Protein AF-A0A1H9MHK4-F1 (afdb_monomer_lite)

Secondary structure (DSSP, 8-state):
-----TTTT-TTTHHHHHHHHHHHHHTT--HHHHHHHHHHHHHHHHHHHHHHIIIIIHHHHHHHHHHHHHHHHHHHHHHHHHHHHHHHHHHHHTTPPPPHHHHHHHHHHHHHHHHHHHHHHHHHHHHHHHTTSHHHHHHHHHHHHHHHHHHHSS-TT-TT---HHHHHHHHHHHHHTT-

Foldseek 3Di:
DPPPDLQLPPPPCNVVLVVQLVVCVVVVHDPLVSLVVSVVVVLVVLLVVLLCCLVPVLVVCLVCLLVVLLVVLVVVLCVQCVVLVVVVVVCVVVVHDDDPVSVVSNVVSVVVSVVSNVVSVVVSVVSVVCSVCVPVVSVVVSVVVLVVQQVPQDDPPDPPDDGSVRVSVVVVVVVVVVD

Organism: NCBI:txid402600

Radius of gyration: 28.06 Å; chains: 1; bounding box: 64×26×76 Å

Structure (mmCIF, N/CA/C/O backbone):
data_AF-A0A1H9MHK4-F1
#
_entry.id   AF-A0A1H9MHK4-F1
#
loop_
_atom_site.group_PDB
_atom_site.id
_atom_site.type_symbol
_atom_site.label_atom_id
_atom_site.label_alt_id
_atom_site.label_comp_id
_atom_site.label_asym_id
_atom_site.label_entity_id
_atom_site.label_seq_id
_atom_site.pdbx_PDB_ins_code
_atom_site.Cartn_x
_atom_site.Cartn_y
_atom_site.Cartn_z
_atom_site.occupancy
_atom_site.B_iso_or_equiv
_atom_site.auth_seq_id
_atom_site.auth_comp_id
_atom_site.auth_asym_id
_atom_site.auth_atom_id
_atom_site.pdbx_PDB_model_num
ATOM 1 N N . MET A 1 1 ? 36.573 -8.591 -16.694 1.00 34.59 1 MET A N 1
ATOM 2 C CA . MET A 1 1 ? 35.834 -8.629 -15.416 1.00 34.59 1 MET A CA 1
ATOM 3 C C . MET A 1 1 ? 34.373 -8.833 -15.759 1.00 34.59 1 MET A C 1
ATOM 5 O O . MET A 1 1 ? 33.804 -7.992 -16.440 1.00 34.59 1 MET A O 1
ATOM 9 N N . THR A 1 2 ? 33.814 -9.989 -15.412 1.00 34.75 2 THR A N 1
ATOM 10 C CA . THR A 1 2 ? 32.401 -10.321 -15.629 1.00 34.75 2 THR A CA 1
ATOM 11 C C . THR A 1 2 ? 31.558 -9.404 -14.753 1.00 34.75 2 THR A C 1
ATOM 13 O O . THR A 1 2 ? 31.506 -9.581 -13.540 1.00 34.75 2 THR A O 1
ATOM 16 N N . THR A 1 3 ? 30.969 -8.376 -15.360 1.00 42.12 3 THR A N 1
ATOM 17 C CA . THR A 1 3 ? 29.973 -7.528 -14.707 1.00 42.12 3 THR A CA 1
ATOM 18 C C . THR A 1 3 ? 28.701 -8.357 -14.608 1.00 42.12 3 THR A C 1
ATOM 20 O O . THR A 1 3 ? 27.922 -8.431 -15.548 1.00 42.12 3 THR A O 1
ATOM 23 N N . THR A 1 4 ? 28.541 -9.084 -13.504 1.00 47.59 4 THR A N 1
ATOM 24 C CA . THR A 1 4 ? 27.280 -9.748 -13.173 1.00 47.59 4 THR A CA 1
ATOM 25 C C . THR A 1 4 ? 26.202 -8.677 -13.110 1.00 47.59 4 THR A C 1
ATOM 27 O O . THR A 1 4 ? 26.270 -7.796 -12.251 1.00 47.59 4 THR A O 1
ATOM 30 N N . SER A 1 5 ? 25.265 -8.713 -14.062 1.00 49.75 5 SER A N 1
ATOM 31 C CA . SER A 1 5 ? 24.156 -7.766 -14.109 1.00 49.75 5 SER A CA 1
ATOM 32 C C . SER A 1 5 ? 23.417 -7.836 -12.763 1.00 49.75 5 SER A C 1
ATOM 34 O O . SER A 1 5 ? 23.031 -8.936 -12.350 1.00 49.75 5 SER A O 1
ATOM 36 N N . PRO A 1 6 ? 23.204 -6.707 -12.056 1.00 50.34 6 PRO A N 1
ATOM 37 C CA . PRO A 1 6 ? 22.540 -6.665 -10.742 1.00 50.34 6 PRO A CA 1
ATOM 38 C C . PRO A 1 6 ? 21.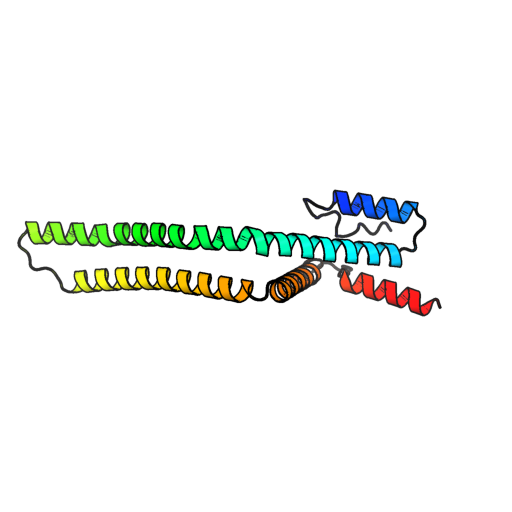075 -7.147 -10.783 1.00 50.34 6 PRO A C 1
ATOM 40 O O . PRO A 1 6 ? 20.357 -7.117 -9.787 1.00 50.34 6 PRO A O 1
ATOM 43 N N . LEU A 1 7 ? 20.614 -7.577 -11.957 1.00 48.81 7 LEU A N 1
ATOM 44 C CA . LEU A 1 7 ? 19.263 -8.002 -12.279 1.00 48.81 7 LEU A CA 1
ATOM 45 C C . LEU A 1 7 ? 19.076 -9.525 -12.227 1.00 48.81 7 LEU A C 1
ATOM 47 O O . LEU A 1 7 ? 17.937 -9.993 -12.173 1.00 48.81 7 LEU A O 1
ATOM 51 N N . VAL A 1 8 ? 20.167 -10.297 -12.160 1.00 52.50 8 VAL A N 1
ATOM 52 C CA . VAL A 1 8 ? 20.125 -11.758 -11.959 1.00 52.50 8 VAL A CA 1
ATOM 53 C C . VAL A 1 8 ? 19.542 -12.118 -10.581 1.00 52.50 8 VAL A C 1
ATOM 55 O O . VAL A 1 8 ? 18.948 -13.179 -10.412 1.00 52.50 8 VAL A O 1
ATOM 58 N N . GLU A 1 9 ? 19.613 -11.206 -9.608 1.00 47.78 9 GLU A N 1
ATOM 59 C CA . GLU A 1 9 ? 19.146 -11.435 -8.233 1.00 47.78 9 GLU A CA 1
ATOM 60 C C . GLU A 1 9 ? 17.625 -11.268 -8.034 1.00 47.78 9 GLU A C 1
ATOM 62 O O . GLU A 1 9 ? 17.117 -11.452 -6.927 1.00 47.78 9 GLU A O 1
ATOM 67 N N . LEU A 1 10 ? 16.855 -10.953 -9.083 1.00 49.50 10 LEU A N 1
ATOM 68 C CA . LEU A 1 10 ? 15.394 -10.863 -8.986 1.00 49.50 10 LEU A CA 1
ATOM 69 C C . LEU A 1 10 ? 14.761 -12.269 -8.894 1.00 49.50 10 LEU A C 1
ATOM 71 O O . LEU A 1 10 ? 14.749 -12.994 -9.893 1.00 49.50 10 LEU A O 1
ATOM 75 N N . PRO A 1 11 ? 14.122 -12.649 -7.765 1.00 46.06 11 PRO A N 1
ATOM 76 C CA . PRO A 1 11 ? 13.756 -14.041 -7.463 1.00 46.06 11 PRO A CA 1
ATOM 77 C C . PRO A 1 11 ? 12.699 -14.670 -8.389 1.00 46.06 11 PRO A C 1
ATOM 79 O O . PRO A 1 11 ? 12.464 -15.872 -8.319 1.00 46.06 11 PRO A O 1
ATOM 82 N N . LEU A 1 12 ? 12.050 -13.891 -9.262 1.00 52.81 12 LEU A N 1
ATOM 83 C CA . LEU A 1 12 ? 11.036 -14.380 -10.210 1.00 52.81 12 LEU A CA 1
ATOM 84 C C . LEU A 1 12 ? 11.340 -14.050 -11.682 1.00 52.81 12 LEU A C 1
ATOM 86 O O . LEU A 1 12 ? 10.699 -14.609 -12.571 1.00 52.81 12 LEU A O 1
ATOM 90 N N . LEU A 1 13 ? 12.301 -13.160 -11.949 1.00 56.38 13 LEU A N 1
ATOM 91 C CA . LEU A 1 13 ? 12.586 -12.629 -13.290 1.00 56.38 13 LEU A CA 1
ATOM 92 C C . LEU A 1 13 ? 14.062 -12.729 -13.696 1.00 56.38 13 LEU A C 1
ATOM 94 O O . LEU A 1 13 ? 14.352 -12.548 -14.875 1.00 56.38 13 LEU A O 1
ATOM 98 N N . GLY A 1 14 ? 14.973 -13.067 -12.774 1.00 58.22 14 GLY A N 1
ATOM 99 C CA . GLY A 1 14 ? 16.409 -13.164 -13.056 1.00 58.22 14 GLY A CA 1
ATOM 100 C C . GLY A 1 14 ? 16.730 -14.125 -14.202 1.00 58.22 14 GLY A C 1
ATOM 101 O O . GLY A 1 14 ? 17.516 -13.790 -15.078 1.00 58.22 14 GLY A O 1
ATOM 102 N N . TRP A 1 15 ? 16.022 -15.258 -14.288 1.00 63.50 15 TRP A N 1
ATOM 103 C CA . TRP A 1 15 ? 16.199 -16.233 -15.372 1.00 63.50 15 TRP A CA 1
ATOM 104 C C . TRP A 1 15 ? 15.791 -15.693 -16.754 1.00 63.50 15 TRP A C 1
ATOM 106 O O . TRP A 1 15 ? 16.387 -16.070 -17.759 1.00 63.50 15 TRP A O 1
ATOM 116 N N . LEU A 1 16 ? 14.779 -14.818 -16.822 1.00 60.28 16 LEU A N 1
ATOM 117 C CA . LEU A 1 16 ? 14.300 -14.232 -18.077 1.00 60.28 16 LEU A CA 1
ATOM 118 C C . LEU A 1 16 ? 15.278 -13.160 -18.572 1.00 60.28 16 LEU A C 1
ATOM 120 O O . LEU A 1 16 ? 15.540 -13.063 -19.768 1.00 60.28 16 LEU A O 1
ATOM 124 N N . VAL A 1 17 ? 15.827 -12.382 -17.635 1.00 61.81 17 VAL A N 1
ATOM 125 C CA . VAL A 1 17 ? 16.859 -11.375 -17.904 1.00 61.81 17 VAL A CA 1
ATOM 126 C C . VAL A 1 17 ? 18.157 -12.049 -18.351 1.00 61.81 17 VAL A C 1
ATOM 128 O O . VAL A 1 17 ? 18.728 -11.652 -19.358 1.00 61.81 17 VAL A O 1
ATOM 131 N N . GLU A 1 18 ? 18.567 -13.131 -17.688 1.00 65.75 18 GLU A N 1
ATOM 132 C CA . GLU A 1 18 ? 19.769 -13.889 -18.050 1.00 65.75 18 GLU A CA 1
ATOM 133 C C . GLU A 1 18 ? 19.648 -14.567 -19.428 1.00 65.75 18 GLU A C 1
ATOM 135 O O . GLU A 1 18 ? 20.615 -14.617 -20.190 1.00 65.75 18 GLU A O 1
ATOM 140 N N . LEU A 1 19 ? 18.454 -15.053 -19.792 1.00 70.31 19 LEU A N 1
ATOM 141 C CA . LEU A 1 19 ? 18.193 -15.621 -21.119 1.00 70.31 19 LEU A CA 1
ATOM 142 C C . LEU A 1 19 ? 18.267 -14.555 -22.225 1.00 70.31 19 LEU A C 1
ATOM 144 O O . LEU A 1 19 ? 18.748 -14.832 -23.323 1.00 70.31 19 LEU A O 1
ATOM 148 N N . LEU A 1 20 ? 17.790 -13.343 -21.931 1.00 66.00 20 LEU A N 1
ATOM 149 C CA . LEU A 1 20 ? 17.821 -12.213 -22.851 1.00 66.00 20 LEU A CA 1
ATOM 150 C C . LEU A 1 20 ? 19.250 -11.688 -23.043 1.00 66.00 20 LEU A C 1
ATOM 152 O O . LEU A 1 20 ? 19.666 -11.477 -24.178 1.00 66.00 20 LEU A O 1
ATOM 156 N N . ASP A 1 21 ? 20.006 -11.536 -21.955 1.00 64.56 21 ASP A N 1
ATOM 157 C CA . ASP A 1 21 ? 21.395 -11.065 -21.985 1.00 64.56 21 ASP A CA 1
ATOM 158 C C . ASP A 1 21 ? 22.280 -12.015 -22.810 1.00 64.56 21 ASP A C 1
ATOM 160 O O . ASP A 1 21 ? 22.997 -11.586 -23.714 1.00 64.56 21 ASP A O 1
ATOM 164 N N . ARG A 1 22 ? 22.120 -13.335 -22.625 1.00 67.00 22 ARG A N 1
ATOM 165 C CA . ARG A 1 22 ? 22.793 -14.343 -23.464 1.00 67.00 22 ARG A CA 1
ATOM 166 C C . ARG A 1 22 ? 22.390 -14.247 -24.936 1.00 67.00 22 ARG A C 1
ATOM 168 O O . ARG A 1 22 ? 23.260 -14.276 -25.797 1.00 67.00 22 ARG A O 1
ATOM 175 N N . ALA A 1 23 ? 21.101 -14.077 -25.235 1.00 68.19 23 ALA A N 1
ATOM 176 C CA . ALA A 1 23 ? 20.625 -13.974 -26.615 1.00 68.19 23 ALA A CA 1
ATOM 177 C C . ALA A 1 23 ? 21.125 -12.707 -27.339 1.00 68.19 23 ALA A C 1
ATOM 179 O O . ALA A 1 23 ? 21.363 -12.751 -28.546 1.00 68.19 23 ALA A O 1
ATOM 180 N N . LEU A 1 24 ? 21.292 -11.585 -26.627 1.00 63.84 24 LEU A N 1
ATOM 181 C CA . LEU A 1 24 ? 21.832 -10.344 -27.195 1.00 63.84 24 LEU A CA 1
ATOM 182 C C . LEU A 1 24 ? 23.356 -10.378 -27.350 1.00 63.84 24 LEU A C 1
ATOM 184 O O . LEU A 1 24 ? 23.866 -9.898 -28.364 1.00 63.84 24 LEU A O 1
ATOM 188 N N . LEU A 1 25 ? 24.072 -10.980 -26.399 1.00 65.31 25 LEU A N 1
ATOM 189 C CA . LEU A 1 25 ? 25.518 -11.183 -26.501 1.00 65.31 25 LEU A CA 1
ATOM 190 C C . LEU A 1 25 ? 25.872 -12.156 -27.638 1.00 65.31 25 LEU A C 1
ATOM 192 O O . LEU A 1 25 ? 26.787 -11.877 -28.411 1.00 65.31 25 LEU A O 1
ATOM 196 N N . ASP A 1 26 ? 25.100 -13.233 -27.812 1.00 68.62 26 ASP A N 1
ATOM 197 C CA . ASP A 1 26 ? 25.278 -14.195 -28.912 1.00 68.62 26 ASP A CA 1
ATOM 198 C C . ASP A 1 26 ? 24.963 -13.586 -30.292 1.00 68.62 26 ASP A C 1
ATOM 200 O O . ASP A 1 26 ? 25.482 -14.040 -31.313 1.00 68.62 26 ASP A O 1
ATOM 204 N N . ALA A 1 27 ? 24.150 -12.525 -30.341 1.00 68.88 27 ALA A N 1
ATOM 205 C CA . ALA A 1 27 ? 23.844 -11.783 -31.563 1.00 68.88 27 ALA A CA 1
ATOM 206 C C . ALA A 1 27 ? 24.929 -10.754 -31.953 1.00 68.88 27 ALA A C 1
ATOM 208 O O . ALA A 1 27 ? 24.784 -10.080 -32.974 1.00 68.88 27 ALA A O 1
ATOM 209 N N . GLY A 1 28 ? 26.013 -10.629 -31.172 1.00 70.62 28 GLY A N 1
ATOM 210 C CA . GLY A 1 28 ? 27.119 -9.704 -31.449 1.00 70.62 28 GLY A CA 1
ATOM 211 C C . GLY A 1 28 ? 26.747 -8.230 -31.278 1.00 70.62 28 GLY A C 1
ATOM 212 O O . GLY A 1 28 ? 27.343 -7.365 -31.916 1.00 70.62 28 GLY A O 1
ATOM 213 N N . VAL A 1 29 ? 25.732 -7.945 -30.461 1.00 69.56 29 VAL A N 1
ATOM 214 C CA . VAL A 1 29 ? 25.223 -6.593 -30.230 1.00 69.56 29 VAL A CA 1
ATOM 215 C C . VAL A 1 29 ? 26.154 -5.836 -29.280 1.00 69.56 29 VAL A C 1
ATOM 217 O O . VAL A 1 29 ? 26.588 -6.378 -28.263 1.00 69.56 29 VAL A O 1
ATOM 220 N N . ASP A 1 30 ? 26.429 -4.566 -29.585 1.00 73.19 30 ASP A N 1
ATOM 221 C CA . ASP A 1 30 ? 27.232 -3.700 -28.720 1.00 73.19 30 ASP A CA 1
ATOM 222 C C . ASP A 1 30 ? 26.669 -3.648 -27.291 1.00 73.19 30 ASP A C 1
ATOM 224 O O . ASP A 1 30 ? 25.458 -3.522 -27.074 1.00 73.19 30 ASP A O 1
ATOM 228 N N . ALA A 1 31 ? 27.562 -3.669 -26.298 1.00 68.19 31 ALA A N 1
ATOM 229 C CA . ALA A 1 31 ? 27.198 -3.736 -24.882 1.00 68.19 31 A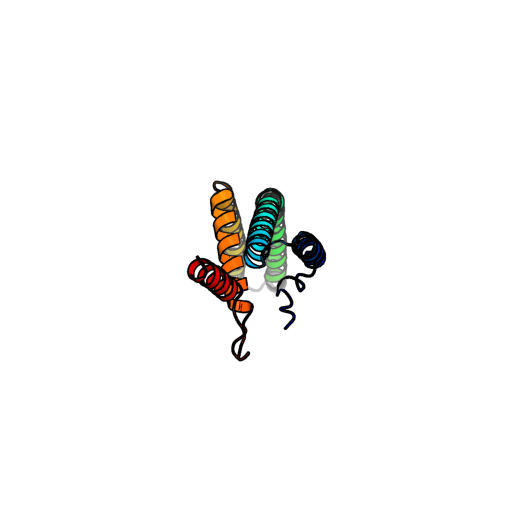LA A CA 1
ATOM 230 C C . ALA A 1 31 ? 26.244 -2.608 -24.433 1.00 68.19 31 ALA A C 1
ATOM 232 O O . ALA A 1 31 ? 25.396 -2.822 -23.566 1.00 68.19 31 ALA A O 1
ATOM 233 N N . TRP A 1 32 ? 26.339 -1.417 -25.036 1.00 68.62 32 TRP A N 1
ATOM 234 C CA . TRP A 1 32 ? 25.449 -0.292 -24.731 1.00 68.62 32 TRP A CA 1
ATOM 235 C C . TRP A 1 32 ? 24.012 -0.528 -25.232 1.00 68.62 32 TRP A C 1
ATOM 237 O O . TRP A 1 32 ? 23.047 -0.182 -24.543 1.00 68.62 32 TRP A O 1
ATOM 247 N N . LEU A 1 33 ? 23.853 -1.158 -26.402 1.00 71.62 33 LEU A N 1
ATOM 248 C CA . LEU A 1 33 ? 22.549 -1.495 -26.974 1.00 71.62 33 LEU A CA 1
ATOM 249 C C . LEU A 1 33 ? 21.892 -2.618 -26.165 1.00 71.62 33 LEU A C 1
ATOM 251 O O . LEU A 1 33 ? 20.695 -2.549 -25.885 1.00 71.62 33 LEU A O 1
ATOM 255 N N . ALA A 1 34 ? 22.687 -3.610 -25.747 1.00 70.06 34 ALA A N 1
ATOM 256 C CA . ALA A 1 34 ? 22.228 -4.706 -24.899 1.00 70.06 34 ALA A CA 1
ATOM 257 C C . ALA A 1 34 ? 21.677 -4.194 -23.559 1.00 70.06 34 ALA A C 1
ATOM 259 O O . ALA A 1 34 ? 20.529 -4.482 -23.215 1.00 70.06 34 ALA A O 1
ATOM 260 N N . ARG A 1 35 ? 22.428 -3.323 -22.871 1.00 69.25 35 ARG A N 1
ATOM 261 C C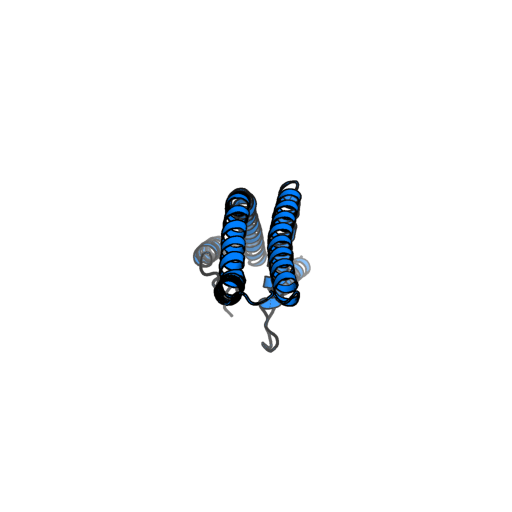A . ARG A 1 35 ? 22.007 -2.702 -21.599 1.00 69.25 35 ARG A CA 1
ATOM 262 C C . ARG A 1 35 ? 20.787 -1.788 -21.752 1.00 69.25 35 ARG A C 1
ATOM 264 O O . ARG A 1 35 ? 19.901 -1.781 -20.900 1.00 69.25 35 ARG A O 1
ATOM 271 N N . THR A 1 36 ? 20.696 -1.040 -22.854 1.00 74.50 36 THR A N 1
ATOM 272 C CA . THR A 1 36 ? 19.518 -0.200 -23.142 1.00 74.50 36 THR A CA 1
ATOM 273 C C . THR A 1 36 ? 18.272 -1.055 -23.388 1.00 74.50 36 THR A C 1
ATOM 275 O O . THR A 1 36 ? 17.187 -0.737 -22.895 1.00 74.50 36 THR A O 1
ATOM 278 N N . GLY A 1 37 ? 18.422 -2.165 -24.117 1.00 74.56 37 GLY A N 1
ATOM 279 C CA . GLY A 1 37 ? 17.358 -3.140 -24.340 1.00 74.56 37 GLY A CA 1
ATOM 280 C C . GLY A 1 37 ? 16.880 -3.789 -23.040 1.00 74.56 37 GLY A C 1
ATOM 281 O O . GLY A 1 37 ? 15.674 -3.862 -22.804 1.00 74.56 37 GLY A O 1
ATOM 282 N N . GLU A 1 38 ? 17.812 -4.178 -22.168 1.00 72.75 38 GLU A N 1
ATOM 283 C CA . GLU A 1 38 ? 17.529 -4.716 -20.833 1.00 72.75 38 GLU A CA 1
ATOM 284 C C . GLU A 1 38 ? 16.716 -3.716 -19.994 1.00 72.75 38 GLU A C 1
ATOM 286 O O . GLU A 1 38 ? 15.657 -4.066 -19.464 1.00 72.75 38 GLU A O 1
ATOM 291 N N . PHE A 1 39 ? 17.125 -2.442 -19.958 1.00 73.19 39 PHE A N 1
ATOM 292 C CA . PHE A 1 39 ? 16.383 -1.389 -19.259 1.00 73.19 39 PHE A CA 1
ATOM 293 C C . PHE A 1 39 ? 14.958 -1.215 -19.794 1.00 73.19 39 PHE A C 1
ATOM 295 O O . PHE A 1 39 ? 14.005 -1.185 -19.012 1.00 73.19 39 PHE A O 1
ATOM 302 N N . LEU A 1 40 ? 14.785 -1.115 -21.116 1.00 80.69 40 LEU A N 1
ATOM 303 C CA . LEU A 1 40 ? 13.461 -0.962 -21.728 1.00 80.69 40 LEU A CA 1
ATOM 304 C C . LEU A 1 40 ? 12.565 -2.173 -21.445 1.00 80.69 40 LEU A C 1
ATOM 306 O O . LEU A 1 40 ? 11.364 -2.019 -21.187 1.00 80.69 40 LEU A O 1
ATOM 310 N N . LEU A 1 41 ? 13.137 -3.375 -21.448 1.00 80.19 41 LEU A N 1
ATOM 311 C CA . LEU A 1 41 ? 12.419 -4.598 -21.120 1.00 80.19 41 LEU A CA 1
ATOM 312 C C . LEU A 1 41 ? 11.982 -4.613 -19.650 1.00 80.19 41 LEU A C 1
ATOM 314 O O . LEU A 1 41 ? 10.820 -4.888 -19.362 1.00 80.19 41 LEU A O 1
ATOM 318 N N . ILE A 1 42 ? 12.851 -4.233 -18.716 1.00 76.38 42 ILE A N 1
ATOM 319 C CA . ILE A 1 42 ? 12.500 -4.155 -17.291 1.00 76.38 42 ILE A CA 1
ATOM 320 C C . ILE A 1 42 ? 11.468 -3.062 -17.039 1.00 76.38 42 ILE A C 1
ATOM 322 O O . ILE A 1 42 ? 10.474 -3.304 -16.357 1.00 76.38 42 ILE A O 1
ATOM 326 N N . ALA A 1 43 ? 11.660 -1.872 -17.607 1.00 78.00 43 ALA A N 1
ATOM 327 C CA . ALA A 1 43 ? 10.726 -0.763 -17.461 1.00 78.00 43 ALA A CA 1
ATOM 328 C C . ALA A 1 43 ? 9.337 -1.134 -18.001 1.00 78.00 43 ALA A C 1
ATOM 330 O O . ALA A 1 43 ? 8.324 -0.854 -17.355 1.00 78.00 43 ALA A O 1
ATOM 331 N N . SER A 1 44 ? 9.275 -1.816 -19.149 1.00 82.12 44 SER A N 1
ATOM 332 C CA . SER A 1 44 ? 8.014 -2.287 -19.728 1.00 82.12 44 SER A CA 1
ATOM 333 C C . SER A 1 44 ? 7.378 -3.416 -18.912 1.00 82.12 44 SER A C 1
ATOM 335 O O . SER A 1 44 ? 6.180 -3.342 -18.630 1.00 82.12 44 SER A O 1
ATOM 337 N N . LEU A 1 45 ? 8.148 -4.407 -18.450 1.00 81.81 45 LEU A N 1
ATOM 338 C CA . LEU A 1 45 ? 7.661 -5.466 -17.558 1.00 81.81 45 LEU A CA 1
ATOM 339 C C . LEU A 1 45 ? 7.123 -4.895 -16.247 1.00 81.81 45 LEU A C 1
ATOM 341 O O . LEU A 1 45 ? 6.011 -5.234 -15.841 1.00 81.81 45 LEU A O 1
ATOM 345 N N . LEU A 1 46 ? 7.866 -3.990 -15.610 1.00 81.44 46 LEU A N 1
ATOM 346 C CA . LEU A 1 46 ? 7.469 -3.340 -14.366 1.00 81.44 46 LEU A CA 1
ATOM 347 C C . LEU A 1 46 ? 6.206 -2.499 -14.569 1.00 81.44 46 LEU A C 1
ATOM 349 O O . LEU A 1 46 ? 5.286 -2.554 -13.750 1.00 81.44 46 LEU A O 1
ATOM 353 N N . TYR A 1 47 ? 6.114 -1.773 -15.685 1.00 82.56 47 TYR A N 1
ATOM 354 C CA . TYR A 1 47 ? 4.915 -1.027 -16.055 1.00 82.56 47 TYR A CA 1
ATOM 355 C C . TYR A 1 47 ? 3.704 -1.946 -16.251 1.00 82.56 47 TYR A C 1
ATOM 357 O O . TYR A 1 47 ? 2.633 -1.675 -15.706 1.00 82.56 47 TYR A O 1
ATOM 365 N N . VAL A 1 48 ? 3.852 -3.044 -16.998 1.00 84.56 48 VAL A N 1
ATOM 366 C CA . VAL A 1 48 ? 2.772 -4.009 -17.249 1.00 84.56 48 VAL A CA 1
ATOM 367 C C . VAL A 1 48 ? 2.345 -4.691 -15.951 1.00 84.56 48 VAL A C 1
ATOM 369 O O . VAL A 1 48 ? 1.150 -4.723 -15.659 1.00 84.56 48 VAL A O 1
ATOM 372 N N . ALA A 1 49 ? 3.290 -5.165 -15.138 1.00 82.25 49 ALA A N 1
ATOM 373 C CA . ALA A 1 49 ? 3.018 -5.798 -13.851 1.00 82.25 49 ALA A CA 1
ATOM 374 C C . ALA A 1 49 ? 2.290 -4.842 -12.896 1.00 82.25 49 ALA A C 1
ATOM 376 O O . ALA A 1 49 ? 1.246 -5.189 -12.342 1.00 82.25 49 ALA A O 1
ATOM 377 N N . THR A 1 50 ? 2.773 -3.603 -12.774 1.00 80.44 50 THR A N 1
ATOM 378 C CA . THR A 1 50 ? 2.140 -2.570 -11.942 1.00 80.44 50 THR A CA 1
ATOM 379 C C . THR A 1 50 ? 0.758 -2.202 -12.482 1.00 80.44 50 THR A C 1
ATOM 381 O O . THR A 1 50 ? -0.195 -2.079 -11.719 1.00 80.44 50 THR A O 1
ATOM 384 N N . SER A 1 51 ? 0.595 -2.091 -13.802 1.00 84.12 51 SER A N 1
ATOM 385 C CA . SER A 1 51 ? -0.701 -1.837 -14.443 1.00 84.12 51 SER A CA 1
ATOM 386 C C . SER A 1 51 ? -1.697 -2.971 -14.187 1.00 84.12 51 SER A C 1
ATOM 388 O O . SER A 1 51 ? -2.859 -2.706 -13.878 1.00 84.12 51 SER A O 1
ATOM 390 N N . LEU A 1 52 ? -1.259 -4.231 -14.250 1.00 84.94 52 LEU A N 1
ATOM 391 C CA . LEU A 1 52 ? -2.085 -5.394 -13.921 1.00 84.94 52 LEU A CA 1
ATOM 392 C C . LEU A 1 52 ? -2.468 -5.413 -12.439 1.00 84.94 52 LEU A C 1
ATOM 394 O O . LEU A 1 52 ? -3.642 -5.610 -12.123 1.00 84.94 52 LEU A O 1
ATOM 398 N N . LEU A 1 53 ? -1.521 -5.143 -11.538 1.00 81.94 53 LEU A N 1
ATOM 399 C CA . LEU A 1 53 ? -1.776 -5.026 -10.100 1.00 81.94 53 LEU A CA 1
ATOM 400 C C . LEU A 1 53 ? -2.769 -3.905 -9.789 1.00 81.94 53 LEU A C 1
ATOM 402 O O . LEU A 1 53 ? -3.705 -4.107 -9.022 1.00 81.94 53 LEU A O 1
ATOM 406 N N . VAL A 1 54 ? -2.631 -2.743 -10.425 1.00 83.50 54 VAL A N 1
ATOM 4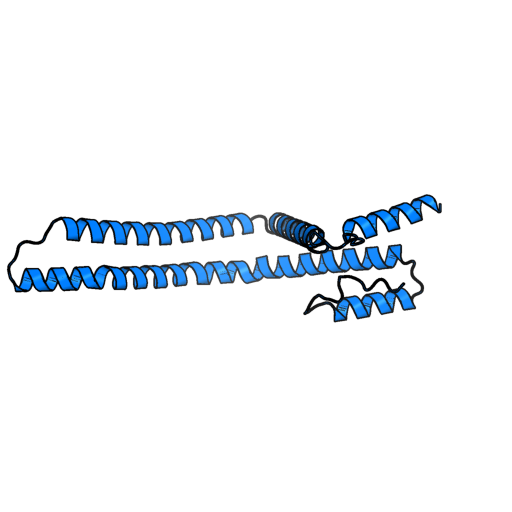07 C CA . VAL A 1 54 ? -3.555 -1.620 -10.226 1.00 83.50 54 VAL A CA 1
ATOM 408 C C . VAL A 1 54 ? -4.938 -1.938 -10.787 1.00 83.50 54 VAL A C 1
ATOM 410 O O . VAL A 1 54 ? -5.943 -1.692 -10.126 1.00 83.50 54 VAL A O 1
ATOM 413 N N . ARG A 1 55 ? -5.021 -2.528 -11.983 1.00 81.75 55 ARG A N 1
ATOM 414 C CA . ARG A 1 55 ? -6.305 -2.843 -12.628 1.00 81.75 55 ARG A CA 1
ATOM 415 C C . ARG A 1 55 ? -7.049 -3.992 -11.956 1.00 81.75 55 ARG A C 1
ATOM 417 O O . ARG A 1 55 ? -8.272 -3.960 -11.917 1.00 81.75 55 ARG A O 1
ATOM 424 N N . ARG A 1 56 ? -6.335 -5.010 -11.471 1.00 83.25 56 ARG A N 1
ATOM 425 C CA . ARG A 1 56 ? -6.932 -6.248 -10.947 1.00 83.25 56 ARG A CA 1
ATOM 426 C C . ARG A 1 56 ? -6.889 -6.326 -9.425 1.00 83.25 56 ARG A C 1
ATOM 428 O O . ARG A 1 56 ? -7.857 -6.766 -8.820 1.00 83.25 56 ARG A O 1
ATOM 435 N N . GLY A 1 57 ? -5.805 -5.871 -8.805 1.00 78.62 57 GLY A N 1
ATOM 436 C CA . GLY A 1 57 ? -5.605 -5.913 -7.357 1.00 78.62 57 GLY A CA 1
ATOM 437 C C . GLY A 1 57 ? -6.383 -4.841 -6.598 1.00 78.62 57 GLY A C 1
ATOM 438 O O . GLY A 1 57 ? -6.982 -5.146 -5.573 1.00 78.62 57 GLY A O 1
ATOM 439 N N . PHE A 1 58 ? -6.452 -3.603 -7.098 1.00 79.38 58 PHE A N 1
ATOM 440 C CA . PHE A 1 58 ? -7.170 -2.536 -6.388 1.00 79.38 58 PHE A CA 1
ATOM 441 C C . PHE A 1 58 ? -8.684 -2.772 -6.252 1.00 79.38 58 PHE A C 1
ATOM 443 O O . PHE A 1 58 ? -9.194 -2.519 -5.162 1.00 79.38 58 PHE A O 1
ATOM 450 N N . PRO A 1 59 ? -9.433 -3.244 -7.272 1.00 79.69 59 PRO A N 1
ATOM 451 C CA . PRO A 1 59 ? -10.853 -3.545 -7.075 1.00 79.69 59 PRO A CA 1
ATOM 452 C C . PRO A 1 59 ? -11.070 -4.699 -6.085 1.00 79.69 59 PRO A C 1
ATOM 454 O O . PRO A 1 59 ? -12.011 -4.650 -5.297 1.00 79.69 59 PRO A O 1
ATOM 457 N N . LEU A 1 60 ? -10.171 -5.692 -6.055 1.00 81.50 60 LEU A N 1
ATOM 458 C CA . LEU A 1 60 ? -10.198 -6.754 -5.043 1.00 81.50 60 LEU A CA 1
ATOM 459 C C . LEU A 1 60 ? -9.948 -6.188 -3.640 1.00 81.50 60 LEU A C 1
ATOM 461 O O . LEU A 1 60 ? -10.704 -6.475 -2.717 1.00 81.50 60 LEU A O 1
ATOM 465 N N . LEU A 1 61 ? -8.935 -5.332 -3.487 1.00 79.31 61 LEU A N 1
ATOM 466 C CA . LEU A 1 61 ? -8.633 -4.652 -2.228 1.00 79.31 61 LEU A CA 1
ATOM 467 C C . LEU A 1 61 ? -9.809 -3.800 -1.752 1.00 79.31 61 LEU A C 1
ATOM 469 O O . LEU A 1 61 ? -10.192 -3.902 -0.596 1.00 79.31 61 LEU A O 1
ATOM 473 N N . GLN A 1 62 ? -10.438 -3.010 -2.622 1.00 79.00 62 GLN A N 1
ATOM 474 C CA . GLN A 1 62 ? -11.617 -2.222 -2.247 1.00 79.00 62 GLN A CA 1
ATOM 475 C C . GLN A 1 62 ? -12.787 -3.106 -1.793 1.00 79.00 62 GLN A C 1
ATOM 477 O O . GLN A 1 62 ? -13.472 -2.757 -0.831 1.00 79.00 62 GLN A O 1
ATOM 482 N N . GLY A 1 63 ? -12.990 -4.255 -2.447 1.00 81.19 63 GLY A N 1
ATOM 483 C CA . GLY A 1 63 ? -14.025 -5.221 -2.077 1.00 81.19 63 GLY A CA 1
ATOM 484 C C . GLY A 1 63 ? -13.769 -5.932 -0.746 1.00 81.19 63 GLY A C 1
ATOM 485 O O . GLY A 1 63 ? -14.725 -6.297 -0.071 1.00 81.19 63 GLY A O 1
ATOM 486 N N . VAL A 1 64 ? -12.505 -6.103 -0.347 1.00 86.00 64 VAL A N 1
ATOM 487 C CA . VAL A 1 64 ? -12.118 -6.850 0.864 1.00 86.00 64 VAL A CA 1
ATOM 488 C C . VAL A 1 64 ? -11.849 -5.935 2.059 1.00 86.00 64 VAL A C 1
ATOM 490 O O . VAL A 1 64 ? -12.249 -6.253 3.174 1.00 86.00 64 VAL A O 1
ATOM 493 N N . VAL A 1 65 ? -11.207 -4.784 1.854 1.00 83.50 65 VAL A N 1
ATOM 494 C CA . VAL A 1 65 ? -10.759 -3.898 2.942 1.00 83.50 65 VAL A CA 1
ATOM 495 C C . VAL A 1 65 ? -11.935 -3.413 3.779 1.00 83.50 65 VAL A C 1
ATOM 497 O O . VAL A 1 65 ? -11.869 -3.475 5.000 1.00 83.50 65 VAL A O 1
ATOM 500 N N . ARG A 1 66 ? -13.027 -2.973 3.147 1.00 82.12 66 ARG A N 1
ATOM 501 C CA . ARG A 1 66 ? -14.189 -2.457 3.880 1.00 82.12 66 ARG A CA 1
ATOM 502 C C . ARG A 1 66 ? -14.850 -3.515 4.778 1.00 82.12 66 ARG A C 1
ATOM 504 O O . ARG A 1 66 ? -14.902 -3.274 5.980 1.00 82.12 66 ARG A O 1
ATOM 511 N N . PRO A 1 67 ? -15.284 -4.688 4.271 1.00 85.94 67 PRO A N 1
ATOM 512 C CA . PRO A 1 67 ? -15.911 -5.694 5.127 1.00 85.94 67 PRO A CA 1
ATOM 513 C C . PRO A 1 67 ? -14.954 -6.259 6.181 1.00 85.94 67 PRO A C 1
ATOM 515 O O . PRO A 1 67 ? -15.387 -6.549 7.291 1.00 85.94 67 PRO A O 1
ATOM 518 N N . VAL A 1 68 ? -13.660 -6.396 5.870 1.00 88.56 68 VAL A N 1
ATOM 519 C CA . VAL A 1 68 ? -12.674 -6.900 6.837 1.00 88.56 68 VAL A CA 1
ATOM 520 C C . VAL A 1 68 ? -12.424 -5.892 7.954 1.00 88.56 68 VAL A C 1
ATOM 522 O O . VAL A 1 68 ? -12.417 -6.282 9.119 1.00 88.56 68 VAL A O 1
ATOM 525 N N . VAL A 1 69 ? -12.245 -4.607 7.630 1.00 87.38 69 VAL A N 1
ATOM 526 C CA . VAL A 1 69 ? -12.074 -3.571 8.657 1.00 87.38 69 VAL A CA 1
ATOM 527 C C . VAL A 1 69 ? -13.333 -3.450 9.502 1.00 87.38 69 VAL A C 1
ATOM 529 O O . VAL A 1 69 ? -13.214 -3.413 10.720 1.00 87.38 69 VAL A O 1
ATOM 532 N N . ASP A 1 70 ? -14.521 -3.451 8.893 1.00 87.38 70 ASP A N 1
ATOM 533 C CA . ASP A 1 70 ? -15.775 -3.369 9.644 1.00 87.38 70 ASP A CA 1
ATOM 534 C C . ASP A 1 70 ? -15.918 -4.546 10.623 1.00 87.38 70 ASP A C 1
ATOM 536 O O . ASP A 1 70 ? -16.178 -4.326 11.805 1.00 87.38 70 ASP A O 1
ATOM 540 N N . LEU A 1 71 ? -15.650 -5.776 10.166 1.00 90.94 71 LEU A N 1
ATOM 541 C CA . LEU A 1 71 ? -15.711 -6.982 10.995 1.00 90.94 71 LEU A CA 1
ATOM 542 C C . LEU A 1 71 ? -14.702 -6.953 12.152 1.00 90.94 71 LEU A C 1
ATOM 544 O O . LEU A 1 71 ? -15.062 -7.238 13.293 1.00 90.94 71 LEU A O 1
ATOM 548 N N . LEU A 1 72 ? -13.441 -6.616 11.872 1.00 89.50 72 LEU A N 1
ATOM 549 C CA . LEU A 1 72 ? -12.393 -6.573 12.893 1.00 89.50 72 LEU A CA 1
ATOM 550 C C . LEU A 1 72 ? -12.637 -5.457 13.908 1.00 89.50 72 LEU A C 1
ATOM 552 O O . LEU A 1 72 ? -12.433 -5.665 15.102 1.00 89.50 72 LEU A O 1
ATOM 556 N N . ALA A 1 73 ? -13.080 -4.292 13.442 1.00 88.00 73 ALA A N 1
ATOM 557 C CA . ALA A 1 73 ? -13.336 -3.142 14.292 1.00 88.00 73 ALA A CA 1
ATOM 558 C C . ALA A 1 73 ? -14.559 -3.388 15.199 1.00 88.00 73 ALA A C 1
ATOM 560 O O . ALA A 1 73 ? -14.487 -3.138 16.402 1.00 88.00 73 ALA A O 1
ATOM 561 N N . ASP A 1 74 ? -15.628 -4.004 14.677 1.00 90.00 74 ASP A N 1
ATOM 562 C CA . ASP A 1 74 ? -16.779 -4.417 15.493 1.00 90.00 74 ASP A CA 1
ATOM 563 C C . ASP A 1 74 ? -16.426 -5.516 16.494 1.00 90.00 74 ASP A C 1
ATOM 565 O O . ASP A 1 74 ? -16.820 -5.440 17.658 1.00 90.00 74 ASP A O 1
ATOM 569 N N . PHE A 1 75 ? -15.638 -6.512 16.084 1.00 91.25 75 PHE A N 1
ATOM 570 C CA . PHE A 1 75 ? -15.184 -7.563 16.991 1.00 91.25 75 PHE A CA 1
ATOM 571 C C . PHE A 1 75 ? -14.314 -7.003 18.123 1.00 91.25 75 PHE A C 1
ATOM 573 O O . PHE A 1 75 ? -14.524 -7.331 19.293 1.00 91.25 75 PHE A O 1
ATOM 580 N N . ALA A 1 76 ? -13.377 -6.111 17.791 1.00 88.19 76 ALA A N 1
ATOM 581 C CA . ALA A 1 76 ? -12.558 -5.416 18.774 1.00 88.19 76 ALA A CA 1
ATOM 582 C C . ALA A 1 76 ? -13.421 -4.576 19.726 1.00 88.19 76 ALA A C 1
ATOM 584 O O . ALA A 1 76 ? -13.230 -4.650 20.937 1.00 88.19 76 ALA A O 1
ATOM 585 N N . MET A 1 77 ? -14.411 -3.841 19.210 1.00 89.62 77 MET A N 1
ATOM 586 C CA . MET A 1 77 ? -15.335 -3.056 20.031 1.00 89.62 77 MET A CA 1
ATOM 587 C C . MET A 1 77 ? -16.085 -3.939 21.039 1.00 89.62 77 MET A C 1
ATOM 589 O O . MET A 1 77 ? -16.121 -3.613 22.223 1.00 89.62 77 MET A O 1
ATOM 593 N N . VAL A 1 78 ? -16.635 -5.080 20.609 1.00 90.88 78 VAL A N 1
ATOM 594 C CA . VAL A 1 78 ? -17.348 -6.009 21.506 1.00 90.88 78 VAL A CA 1
ATOM 595 C C . VAL A 1 78 ? -16.421 -6.576 22.582 1.00 90.88 78 VAL A C 1
ATOM 597 O O . VAL A 1 78 ? -16.802 -6.627 23.751 1.00 90.88 78 VAL A O 1
ATOM 600 N N . LEU A 1 79 ? -15.200 -6.974 22.216 1.00 89.94 79 LEU A N 1
ATOM 601 C CA . LEU A 1 79 ? -14.213 -7.476 23.177 1.00 89.94 79 LEU A CA 1
ATOM 602 C C . LEU A 1 79 ? -13.833 -6.432 24.229 1.00 89.94 79 LEU A C 1
ATOM 604 O O . LEU A 1 79 ? -13.661 -6.772 25.397 1.00 89.94 79 LEU A O 1
ATOM 608 N N . VAL A 1 80 ? -13.713 -5.173 23.819 1.00 90.00 80 VAL A N 1
ATOM 609 C CA . VAL A 1 80 ? -13.329 -4.063 24.696 1.00 90.00 80 VAL A CA 1
ATOM 610 C C . VAL A 1 80 ? -14.495 -3.618 25.592 1.00 90.00 80 VAL A C 1
ATOM 612 O O . VAL A 1 80 ? -14.262 -3.217 26.728 1.00 90.00 80 VAL A O 1
ATOM 615 N N . LEU A 1 81 ? -15.747 -3.755 25.140 1.00 89.44 81 LEU A N 1
ATOM 616 C CA . LEU A 1 81 ? -16.953 -3.446 25.930 1.00 89.44 81 LEU A CA 1
ATOM 617 C C . LEU A 1 81 ? -17.402 -4.592 26.854 1.00 89.44 81 LEU A C 1
ATOM 619 O O . LEU A 1 81 ? -18.156 -4.371 27.801 1.00 89.44 81 LEU A O 1
ATOM 623 N N . LEU A 1 82 ? -16.946 -5.824 26.621 1.00 89.44 82 LEU A N 1
ATOM 624 C CA . LEU A 1 82 ? -17.270 -6.993 27.451 1.00 89.44 82 LEU A CA 1
ATOM 625 C C . LEU A 1 82 ? -16.975 -6.786 28.954 1.00 89.44 82 LEU A C 1
ATOM 627 O O . LEU A 1 82 ? -17.845 -7.093 29.775 1.00 89.44 82 LEU A O 1
ATOM 631 N N . PRO A 1 83 ? -15.805 -6.241 29.347 1.00 85.25 83 PRO A N 1
ATOM 632 C CA . PRO A 1 83 ? -15.521 -5.879 30.734 1.00 85.25 83 PRO A CA 1
ATOM 633 C C . PRO A 1 83 ? -16.527 -4.876 31.312 1.00 85.25 83 PRO A C 1
ATOM 635 O O . PRO A 1 83 ? -16.967 -5.036 32.450 1.00 85.25 83 PRO A O 1
ATOM 638 N N . GLU A 1 84 ? -16.933 -3.876 30.528 1.00 86.25 84 GLU A N 1
ATOM 639 C CA . GLU A 1 84 ? -17.913 -2.865 30.939 1.00 86.25 84 GLU A CA 1
ATOM 640 C C . GLU A 1 84 ? -19.283 -3.498 31.223 1.00 86.25 84 GLU A C 1
ATOM 642 O O . GLU A 1 84 ? -19.907 -3.225 32.254 1.00 86.25 84 GLU A O 1
ATOM 647 N N . LEU A 1 85 ? -19.716 -4.414 30.349 1.00 86.50 85 LEU A N 1
ATOM 648 C CA . LEU A 1 85 ? -20.954 -5.174 30.507 1.00 86.50 85 LEU A CA 1
ATOM 649 C C . LEU A 1 85 ? -20.917 -6.040 31.774 1.00 86.50 85 LEU A C 1
ATOM 651 O O . LEU A 1 85 ? -21.888 -6.072 32.529 1.00 86.50 85 LEU A O 1
ATOM 655 N N . ALA A 1 86 ? -19.792 -6.712 32.037 1.00 88.25 86 ALA A N 1
ATOM 656 C CA . ALA A 1 86 ? -19.615 -7.547 33.222 1.00 88.25 86 ALA A CA 1
ATOM 657 C C . ALA A 1 86 ? -19.673 -6.723 34.520 1.00 88.25 86 ALA A C 1
ATOM 659 O O . ALA A 1 86 ? -20.352 -7.118 35.474 1.00 88.25 86 ALA A O 1
ATOM 660 N N . VAL A 1 87 ? -19.018 -5.557 34.555 1.00 86.56 87 VAL A N 1
ATOM 661 C CA . VAL A 1 87 ? -19.057 -4.639 35.706 1.00 86.56 87 VAL A CA 1
ATOM 662 C C . VAL A 1 87 ? -20.470 -4.096 35.912 1.00 86.56 87 VAL A C 1
ATOM 664 O O . VAL A 1 87 ? -21.000 -4.162 37.021 1.00 86.56 87 VAL A O 1
ATOM 667 N N . THR A 1 88 ? -21.116 -3.633 34.843 1.00 87.44 88 THR A N 1
ATOM 668 C CA . THR A 1 88 ? -22.482 -3.094 34.875 1.00 87.44 88 THR A CA 1
ATOM 669 C C . THR A 1 88 ? -23.489 -4.134 35.353 1.00 87.44 88 THR A C 1
ATOM 671 O O . THR A 1 88 ? -24.300 -3.862 36.242 1.00 87.44 88 THR A O 1
ATOM 674 N N . TRP A 1 89 ? -23.407 -5.357 34.830 1.00 89.00 89 TRP A N 1
ATOM 675 C CA . TRP A 1 89 ? -24.240 -6.478 35.258 1.00 89.00 89 TRP A CA 1
ATOM 676 C C . TRP A 1 89 ? -24.023 -6.830 36.736 1.00 89.00 89 TRP A C 1
ATOM 678 O O . TRP A 1 89 ? -24.977 -7.077 37.472 1.00 89.00 89 TRP A O 1
ATOM 688 N N . THR A 1 90 ? -22.775 -6.795 37.205 1.00 90.00 90 THR A N 1
ATOM 689 C CA . THR A 1 90 ? -22.454 -7.085 38.608 1.00 90.00 90 THR A CA 1
ATOM 690 C C . THR A 1 90 ? -22.994 -5.999 39.542 1.00 90.00 90 THR A C 1
ATOM 692 O O . THR A 1 90 ? -23.649 -6.314 40.535 1.00 90.00 90 THR A O 1
ATOM 695 N N . LEU A 1 91 ? -22.795 -4.718 39.213 1.00 88.44 91 LEU A N 1
ATOM 696 C CA . LEU A 1 91 ? -23.274 -3.588 40.018 1.00 88.44 91 LEU A CA 1
ATOM 697 C C . LEU A 1 91 ? -24.804 -3.518 40.073 1.00 88.44 91 LEU A C 1
ATOM 699 O O . LEU A 1 91 ? -25.373 -3.316 41.145 1.00 88.44 91 LEU A O 1
ATOM 703 N N . THR A 1 92 ? -25.475 -3.757 38.944 1.00 88.25 92 THR A N 1
ATOM 704 C CA . THR A 1 92 ? -26.944 -3.807 38.884 1.00 88.25 92 THR A CA 1
ATOM 705 C C . THR A 1 92 ? -27.504 -4.979 39.686 1.00 88.25 92 THR A C 1
ATOM 707 O O . THR A 1 92 ? -28.473 -4.802 40.426 1.00 88.25 92 THR A O 1
ATOM 710 N N . ARG A 1 93 ? -26.862 -6.155 39.637 1.00 93.06 93 ARG A N 1
ATOM 711 C CA . ARG A 1 93 ? -27.240 -7.309 40.469 1.00 93.06 93 ARG A CA 1
ATOM 712 C C . ARG A 1 93 ? -27.077 -7.029 41.965 1.00 93.06 93 ARG A C 1
ATOM 714 O O . ARG A 1 93 ? -27.887 -7.498 42.760 1.00 93.06 93 ARG A O 1
ATOM 721 N N . LEU A 1 94 ? -26.073 -6.236 42.338 1.00 93.12 94 LEU A N 1
ATOM 722 C CA . LEU A 1 94 ? -25.833 -5.775 43.710 1.00 93.12 94 LEU A CA 1
ATOM 723 C C . LEU A 1 94 ? -26.686 -4.554 44.111 1.00 93.12 94 LEU A C 1
ATOM 725 O O . LEU A 1 94 ? -26.589 -4.107 45.251 1.00 93.12 94 LEU A O 1
ATOM 729 N N . ARG A 1 95 ? -27.535 -4.028 43.212 1.00 91.44 95 ARG A N 1
ATOM 730 C CA . ARG A 1 95 ? -28.350 -2.809 43.401 1.00 91.44 95 ARG A CA 1
ATOM 731 C C . ARG A 1 95 ? -27.535 -1.559 43.766 1.00 91.44 95 ARG A C 1
ATOM 733 O O . ARG A 1 95 ? -28.032 -0.676 44.461 1.00 91.44 95 ARG A O 1
ATOM 740 N N . LEU A 1 96 ? -26.294 -1.477 43.295 1.00 87.75 96 LEU A N 1
ATOM 741 C CA . LEU A 1 96 ? -25.439 -0.304 43.466 1.00 87.75 96 LEU A CA 1
ATOM 742 C C . LEU A 1 96 ? -25.659 0.691 42.319 1.00 87.75 96 LEU A C 1
ATOM 744 O O . LEU A 1 96 ? -26.022 0.306 41.206 1.00 87.75 96 LEU A O 1
ATOM 748 N N . SER A 1 97 ? -25.439 1.978 42.586 1.00 84.75 97 SER A N 1
ATOM 749 C CA . SER A 1 97 ? -25.474 3.010 41.549 1.00 84.75 97 SER A CA 1
ATOM 750 C C . SER A 1 97 ? -24.288 2.860 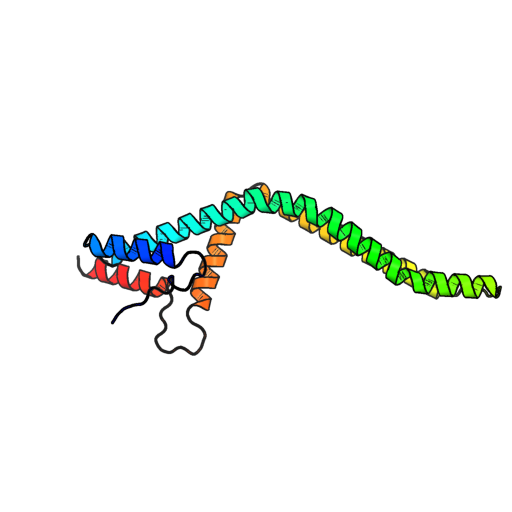40.595 1.00 84.75 97 SER A C 1
ATOM 752 O O . SER A 1 97 ? -23.164 2.574 41.008 1.00 84.75 97 SER A O 1
ATOM 754 N N . LEU A 1 98 ? -24.542 3.057 39.300 1.00 78.75 98 LEU A N 1
ATOM 755 C CA . LEU A 1 98 ? -23.510 3.003 38.270 1.00 78.75 98 LEU A CA 1
ATOM 756 C C . LEU A 1 98 ? -22.655 4.280 38.282 1.00 78.75 98 LEU A C 1
ATOM 758 O O . LEU A 1 98 ? -23.209 5.375 38.151 1.00 78.75 98 LEU A O 1
ATOM 762 N N . PRO A 1 99 ? -21.320 4.165 38.394 1.00 81.38 99 PRO A N 1
ATOM 763 C CA . PRO A 1 99 ? -20.419 5.297 38.226 1.00 81.38 99 PRO A CA 1
ATOM 764 C C . PRO A 1 99 ? -20.510 5.879 36.811 1.00 81.38 99 PRO A C 1
ATOM 766 O O . PRO A 1 99 ? -20.467 5.144 35.826 1.00 81.38 99 PRO A O 1
ATOM 769 N N . SER A 1 100 ? -20.538 7.208 36.698 1.00 81.75 100 SER A N 1
ATOM 770 C CA . SER A 1 100 ? -20.536 7.928 35.412 1.00 81.75 100 SER A CA 1
ATOM 771 C C . SER A 1 100 ? -19.306 7.633 34.541 1.00 81.75 100 SER A C 1
ATOM 773 O O . SER A 1 100 ? -19.382 7.704 33.319 1.00 81.75 100 SER A O 1
ATOM 775 N N . VAL A 1 101 ? -18.183 7.255 35.161 1.00 79.81 101 VAL A N 1
ATOM 776 C CA . VAL A 1 101 ? -16.922 6.901 34.484 1.00 79.81 101 VAL A CA 1
ATOM 777 C C . VAL A 1 101 ? -17.081 5.708 33.535 1.00 79.81 101 VAL A C 1
ATOM 779 O O . VAL A 1 101 ? -16.407 5.659 32.511 1.00 79.81 101 VAL A O 1
ATOM 782 N N . ILE A 1 102 ? -17.986 4.774 33.844 1.00 76.81 102 ILE A N 1
ATOM 783 C CA . ILE A 1 102 ? -18.240 3.592 33.009 1.00 76.81 102 ILE A CA 1
ATOM 784 C C . ILE A 1 102 ? -18.797 4.019 31.641 1.00 76.81 102 ILE A C 1
ATOM 786 O O . ILE A 1 102 ? -18.303 3.570 30.614 1.00 76.81 102 ILE A O 1
ATOM 790 N N . TYR A 1 103 ? -19.717 4.987 31.618 1.00 77.56 103 TYR A N 1
ATOM 791 C CA . TYR A 1 103 ? -20.295 5.514 30.377 1.00 77.56 103 TYR A CA 1
ATOM 792 C C . TYR A 1 103 ? -19.283 6.299 29.526 1.00 77.56 103 TYR A C 1
ATOM 794 O O . TYR A 1 103 ? -19.277 6.173 28.306 1.00 77.56 103 TYR A O 1
ATOM 802 N N . LEU A 1 104 ? -18.377 7.058 30.159 1.00 83.19 104 LEU A N 1
ATOM 803 C CA . LEU A 1 104 ? -17.306 7.777 29.449 1.00 83.19 104 LEU A CA 1
ATOM 804 C C . LEU A 1 104 ? -16.355 6.827 28.711 1.00 83.19 104 LEU A C 1
ATOM 806 O O . LEU A 1 104 ? -15.840 7.164 27.645 1.00 83.19 104 LEU A O 1
ATOM 810 N N . TYR A 1 105 ? -16.110 5.648 29.284 1.00 82.62 105 TYR A N 1
ATOM 811 C CA . TYR A 1 105 ? -15.303 4.622 28.641 1.00 82.62 105 TYR A CA 1
ATOM 812 C C . TYR A 1 105 ? -16.006 4.053 27.403 1.00 82.62 105 TYR A C 1
ATOM 814 O O . TYR A 1 105 ? -15.399 4.032 26.330 1.00 82.62 105 TYR A O 1
ATOM 822 N N . GLY A 1 106 ? -17.281 3.670 27.524 1.00 84.69 106 GLY A N 1
ATOM 823 C CA . GLY A 1 106 ? -18.073 3.163 26.402 1.00 84.69 106 GLY A CA 1
ATOM 824 C C . GLY A 1 106 ? -18.131 4.146 25.227 1.00 84.69 106 GLY A C 1
ATOM 825 O O . GLY A 1 106 ? -17.881 3.760 24.081 1.00 84.69 106 GLY A O 1
ATOM 826 N N . ASP A 1 107 ? -18.337 5.435 25.515 1.00 87.44 107 ASP A N 1
ATOM 827 C CA . ASP A 1 107 ? -18.326 6.502 24.507 1.00 87.44 107 ASP A CA 1
ATOM 828 C C . ASP A 1 107 ? -16.962 6.633 23.812 1.00 87.44 107 ASP A C 1
ATOM 830 O O . ASP A 1 107 ? -16.891 6.770 22.587 1.00 87.44 107 ASP A O 1
ATOM 834 N N . ALA A 1 108 ? -15.860 6.547 24.565 1.00 87.25 108 ALA A N 1
ATOM 835 C CA . ALA A 1 108 ? -14.511 6.621 24.008 1.00 87.25 108 ALA A CA 1
ATOM 836 C C . ALA A 1 108 ? -14.199 5.428 23.090 1.00 87.25 108 ALA A C 1
ATOM 838 O O . ALA A 1 108 ? -13.636 5.607 22.006 1.00 87.25 108 ALA A O 1
ATOM 839 N N . VAL A 1 109 ? -14.594 4.216 23.489 1.00 87.69 109 VAL A N 1
ATOM 840 C CA . VAL A 1 109 ? -14.412 2.992 22.693 1.00 87.69 109 VAL A CA 1
ATOM 841 C C . VAL A 1 109 ? -15.237 3.058 21.407 1.00 87.69 109 VAL A C 1
ATOM 843 O O . VAL A 1 109 ? -14.729 2.747 20.326 1.00 87.69 109 VAL A O 1
ATOM 846 N N . TYR A 1 110 ? -16.481 3.531 21.491 1.00 87.81 110 TYR A N 1
ATOM 847 C CA . TYR A 1 110 ? -17.339 3.717 20.323 1.00 87.81 110 TYR A CA 1
ATOM 848 C C . TYR A 1 110 ? -16.796 4.788 19.362 1.00 87.81 110 TYR A C 1
ATOM 850 O O . TYR A 1 110 ? -16.764 4.582 18.141 1.00 87.81 110 TYR A O 1
ATOM 858 N N . ALA A 1 111 ? -16.312 5.915 19.894 1.00 89.06 111 ALA A N 1
ATOM 859 C CA . ALA A 1 111 ? -15.686 6.972 19.102 1.00 89.06 111 ALA A CA 1
ATOM 860 C C . ALA A 1 111 ? -14.421 6.469 18.390 1.00 89.06 111 ALA A C 1
ATOM 862 O O . ALA A 1 111 ? -14.239 6.736 17.200 1.00 89.06 111 ALA A O 1
ATOM 863 N N . ALA A 1 112 ? -13.587 5.685 19.079 1.00 87.62 112 ALA A N 1
ATOM 864 C CA . ALA A 1 112 ? -12.404 5.064 18.492 1.00 87.62 112 ALA A CA 1
ATOM 865 C C . ALA A 1 112 ? -12.771 4.081 17.366 1.00 87.62 112 ALA A C 1
ATOM 867 O O . ALA A 1 112 ? -12.198 4.162 16.279 1.00 87.62 112 ALA A O 1
ATOM 868 N N . ASN A 1 113 ? -13.768 3.212 17.575 1.00 89.31 113 ASN A N 1
ATOM 869 C CA . ASN A 1 113 ? -14.250 2.290 16.538 1.00 89.31 113 ASN A CA 1
ATOM 870 C C . ASN A 1 113 ? -14.746 3.054 15.296 1.00 89.31 113 ASN A C 1
ATOM 872 O O . ASN A 1 113 ? -14.379 2.752 14.159 1.00 89.31 113 ASN A O 1
ATOM 876 N N . THR A 1 114 ? -15.522 4.116 15.517 1.00 89.81 114 THR A N 1
ATOM 877 C CA . THR A 1 114 ? -16.032 4.977 14.442 1.00 89.81 114 THR A CA 1
ATOM 878 C C . THR A 1 114 ? -14.899 5.680 13.689 1.00 89.81 114 THR A C 1
ATOM 880 O O . THR A 1 114 ? -14.943 5.770 12.461 1.00 89.81 114 THR A O 1
ATOM 883 N N . ALA A 1 115 ? -13.858 6.136 14.392 1.00 89.06 115 ALA A N 1
ATOM 884 C CA . ALA A 1 115 ? -12.678 6.748 13.784 1.00 89.06 115 ALA A CA 1
ATOM 885 C C . ALA A 1 115 ? -11.884 5.757 12.917 1.00 89.06 115 ALA A C 1
ATOM 887 O O . ALA A 1 115 ? -11.427 6.109 11.831 1.00 89.06 115 ALA A O 1
ATOM 888 N N . VAL A 1 116 ? -11.756 4.499 13.345 1.00 87.88 116 VAL A N 1
ATOM 889 C CA . VAL A 1 116 ? -11.112 3.446 12.542 1.00 87.88 116 VAL A CA 1
ATOM 890 C C . VAL A 1 116 ? -11.904 3.185 11.259 1.00 87.88 116 VAL A C 1
ATOM 892 O O . VAL A 1 116 ? -11.337 3.195 10.163 1.00 87.88 116 VAL A O 1
ATOM 895 N N . LYS A 1 117 ? -13.228 3.031 11.368 1.00 88.19 117 LYS A N 1
ATOM 896 C CA . LYS A 1 117 ? -14.106 2.810 10.210 1.00 88.19 117 LYS A CA 1
ATOM 897 C C . LYS A 1 117 ? -14.103 3.993 9.240 1.00 88.19 117 LYS A C 1
ATOM 899 O O . LYS A 1 117 ? -14.028 3.799 8.025 1.00 88.19 117 LYS A O 1
ATOM 904 N N . SER A 1 118 ? -14.130 5.224 9.752 1.00 88.06 118 SER A N 1
ATOM 905 C CA . SER A 1 118 ? -14.068 6.423 8.911 1.00 88.06 118 SER A CA 1
ATOM 906 C C . SER A 1 118 ? -12.719 6.546 8.199 1.00 88.06 118 SER A C 1
ATOM 908 O O . SER A 1 118 ? -12.684 6.868 7.012 1.00 88.06 118 SER A O 1
ATOM 910 N N . SER A 1 119 ? -11.620 6.185 8.866 1.00 85.81 119 SER A N 1
ATOM 911 C CA . SER A 1 119 ? -10.279 6.148 8.271 1.00 85.81 119 SER A CA 1
ATOM 912 C C . SER A 1 119 ? -10.201 5.161 7.103 1.00 85.81 119 SER A C 1
ATOM 914 O O . SER A 1 119 ? -9.669 5.488 6.041 1.00 85.81 119 SER A O 1
ATOM 916 N N . ALA A 1 120 ? -10.791 3.972 7.253 1.00 84.94 120 ALA A N 1
ATOM 917 C CA . ALA A 1 120 ? -10.865 2.994 6.171 1.00 84.94 120 ALA A CA 1
ATOM 918 C C . ALA A 1 120 ? -11.735 3.479 5.002 1.00 84.94 120 ALA A C 1
ATOM 920 O O . ALA A 1 120 ? -11.375 3.276 3.841 1.00 84.94 120 ALA A O 1
ATOM 921 N N . ALA A 1 121 ? -12.839 4.178 5.278 1.00 85.81 121 ALA A N 1
ATOM 922 C CA . ALA A 1 121 ? -13.658 4.790 4.234 1.00 85.81 121 ALA A CA 1
ATOM 923 C C . ALA A 1 121 ? -12.886 5.868 3.452 1.00 85.81 121 ALA A C 1
ATOM 925 O O . ALA A 1 121 ? -12.947 5.890 2.221 1.00 85.81 121 ALA A O 1
ATOM 926 N N . VAL A 1 122 ? -12.114 6.715 4.144 1.00 87.94 122 VAL A N 1
ATOM 927 C CA . VAL A 1 122 ? -11.225 7.703 3.511 1.00 87.94 122 VAL A CA 1
ATOM 928 C C . VAL A 1 122 ? -10.179 7.004 2.648 1.00 87.94 122 VAL A C 1
ATOM 930 O O . VAL A 1 122 ? -10.007 7.370 1.487 1.00 87.94 122 VAL A O 1
ATOM 933 N N . LEU A 1 123 ? -9.531 5.954 3.158 1.00 84.75 123 LEU A N 1
ATOM 934 C CA . LEU A 1 123 ? -8.543 5.183 2.400 1.00 84.75 123 LEU A CA 1
ATOM 935 C C . LEU A 1 123 ? -9.140 4.624 1.099 1.00 84.75 123 LEU A C 1
ATOM 937 O O . LEU A 1 123 ? -8.550 4.780 0.028 1.00 84.75 123 LEU A O 1
ATOM 941 N N . VAL A 1 124 ? -10.338 4.036 1.166 1.00 85.25 124 VAL A N 1
ATOM 942 C CA . VAL A 1 124 ? -11.062 3.524 -0.010 1.00 85.25 124 VAL A CA 1
ATOM 943 C C . VAL A 1 124 ? -11.405 4.647 -0.996 1.00 85.25 124 VAL A C 1
ATOM 945 O O . VAL A 1 124 ? -11.271 4.456 -2.206 1.00 85.25 124 VAL A O 1
ATOM 948 N N . GLN A 1 125 ? -11.791 5.832 -0.514 1.00 86.12 125 GLN A N 1
ATOM 949 C CA . GLN A 1 125 ? -12.046 6.991 -1.375 1.00 86.12 125 GLN A CA 1
ATOM 950 C C . GLN A 1 125 ? -10.778 7.486 -2.079 1.00 86.12 125 GLN A C 1
ATOM 952 O O . GLN A 1 125 ? -10.819 7.741 -3.285 1.00 86.12 125 GLN A O 1
ATOM 957 N N . VAL A 1 126 ? -9.648 7.580 -1.369 1.00 84.38 126 VAL A N 1
ATOM 958 C CA . VAL A 1 126 ? -8.355 7.958 -1.963 1.00 84.38 126 VAL A CA 1
ATOM 959 C C . VAL A 1 126 ? -7.936 6.936 -3.021 1.00 84.38 126 VAL A C 1
ATOM 961 O O . VAL A 1 126 ? -7.584 7.316 -4.139 1.00 84.38 126 VAL A O 1
ATOM 964 N N . LEU A 1 127 ? -8.059 5.640 -2.718 1.00 81.25 127 LEU A N 1
ATOM 965 C CA . LEU A 1 127 ? -7.834 4.549 -3.672 1.00 81.25 127 LEU A CA 1
ATOM 966 C C . LEU A 1 127 ? -8.715 4.696 -4.923 1.00 81.25 127 LEU A C 1
ATOM 968 O O . LEU A 1 127 ? -8.224 4.563 -6.045 1.00 81.25 127 LEU A O 1
ATOM 972 N N . GLY A 1 128 ? -10.000 5.013 -4.748 1.00 82.19 128 GLY A N 1
ATOM 973 C CA . GLY A 1 128 ? -10.932 5.254 -5.851 1.00 82.19 128 GLY A CA 1
ATOM 974 C C . GLY A 1 128 ? -10.582 6.491 -6.684 1.00 82.19 128 GLY A C 1
ATOM 975 O O . GLY A 1 128 ? -10.745 6.482 -7.904 1.00 82.19 128 GLY A O 1
ATOM 976 N N . TRP A 1 129 ? -10.055 7.550 -6.066 1.00 84.12 129 TRP A N 1
ATOM 977 C CA . TRP A 1 129 ? -9.568 8.727 -6.789 1.00 84.12 129 TRP A CA 1
ATOM 978 C C . TRP A 1 129 ? -8.317 8.409 -7.617 1.00 84.12 129 TRP A C 1
ATOM 980 O O . TRP A 1 129 ? -8.262 8.761 -8.797 1.00 84.12 129 TRP A O 1
ATOM 990 N N . LEU A 1 130 ? -7.359 7.672 -7.047 1.00 79.94 130 LEU A N 1
ATOM 991 C CA . LEU A 1 130 ? -6.139 7.235 -7.739 1.00 79.94 130 LEU A CA 1
ATOM 992 C C . LEU A 1 130 ? -6.452 6.350 -8.956 1.00 79.94 130 LEU A C 1
ATOM 994 O O . LEU A 1 130 ? -5.826 6.489 -10.010 1.00 79.94 130 LEU A O 1
ATOM 998 N N . GLN A 1 131 ? -7.488 5.514 -8.864 1.00 78.12 131 GLN A N 1
ATOM 999 C CA . GLN A 1 131 ? -7.970 4.705 -9.986 1.00 78.12 131 GLN A CA 1
ATOM 1000 C C . GLN A 1 131 ? -8.514 5.522 -11.165 1.00 78.12 131 GLN A C 1
ATOM 1002 O O . GLN A 1 131 ? -8.549 5.002 -12.278 1.00 78.12 131 GLN A O 1
ATOM 1007 N N . ARG A 1 132 ? -8.908 6.792 -10.980 1.00 83.44 132 ARG A N 1
ATOM 1008 C CA . ARG A 1 132 ? -9.399 7.634 -12.090 1.00 83.44 132 ARG A CA 1
ATOM 1009 C C . ARG A 1 132 ? -8.293 8.009 -13.073 1.00 83.44 132 ARG A C 1
ATOM 1011 O O . ARG A 1 132 ? -8.580 8.315 -14.228 1.00 83.44 132 ARG A O 1
ATOM 1018 N N . LYS A 1 133 ? -7.030 7.988 -12.637 1.00 84.81 133 LYS A N 1
ATOM 1019 C CA . LYS A 1 133 ? -5.860 8.269 -13.481 1.00 84.81 133 LYS A CA 1
ATOM 1020 C C . LYS A 1 133 ? -4.814 7.157 -13.338 1.00 84.81 133 LYS A C 1
ATOM 1022 O O . LYS A 1 133 ? -3.684 7.426 -12.925 1.00 84.81 133 LYS A O 1
ATOM 1027 N N . PRO A 1 134 ? -5.143 5.914 -13.743 1.00 81.06 134 PRO A N 1
ATOM 1028 C CA . PRO A 1 134 ? -4.308 4.753 -13.455 1.00 81.06 134 PRO A CA 1
ATOM 1029 C C . PRO A 1 134 ? -2.950 4.848 -14.156 1.00 81.06 134 PRO A C 1
ATOM 1031 O O . PRO A 1 134 ? -1.957 4.376 -13.626 1.00 81.06 134 PRO A O 1
ATOM 1034 N N . ARG A 1 135 ? -2.870 5.522 -15.314 1.00 85.31 135 ARG A N 1
ATOM 1035 C CA . ARG A 1 135 ? -1.602 5.735 -16.027 1.00 85.31 135 ARG A CA 1
ATOM 1036 C C . ARG A 1 135 ? -0.618 6.589 -15.228 1.00 85.31 135 ARG A C 1
ATOM 1038 O O . ARG A 1 135 ? 0.526 6.188 -15.086 1.00 85.31 135 ARG A O 1
ATOM 1045 N N . LEU A 1 136 ? -1.060 7.735 -14.702 1.00 84.81 136 LEU A N 1
ATOM 1046 C CA . LEU A 1 136 ? -0.190 8.623 -13.923 1.00 84.81 136 LEU A CA 1
ATOM 1047 C C . LEU A 1 136 ? 0.236 7.965 -12.614 1.00 84.81 136 LEU A C 1
ATOM 1049 O O . LEU A 1 136 ? 1.395 8.064 -12.236 1.00 84.81 136 LEU A O 1
ATOM 1053 N N . PHE A 1 137 ? -0.686 7.256 -11.962 1.00 83.94 137 PHE A N 1
ATOM 1054 C CA . PHE A 1 137 ? -0.374 6.513 -10.750 1.00 83.94 137 PHE A CA 1
ATOM 1055 C C . PHE A 1 137 ? 0.652 5.403 -11.006 1.00 83.94 137 PHE A C 1
ATOM 1057 O O . PHE A 1 137 ? 1.650 5.330 -10.302 1.00 83.94 137 PHE A O 1
ATOM 1064 N N . VAL A 1 138 ? 0.459 4.587 -12.049 1.00 84.75 138 VAL A N 1
ATOM 1065 C CA . VAL A 1 138 ? 1.421 3.541 -12.431 1.00 84.75 138 VAL A CA 1
ATOM 1066 C C . VAL A 1 138 ? 2.784 4.150 -12.757 1.00 84.75 138 VAL A C 1
ATOM 1068 O O . VAL A 1 138 ? 3.785 3.640 -12.275 1.00 84.75 138 VAL A O 1
ATOM 1071 N N . ILE A 1 139 ? 2.837 5.254 -13.511 1.00 85.38 139 ILE A N 1
ATOM 1072 C CA . ILE A 1 139 ? 4.099 5.951 -13.808 1.00 85.38 139 ILE A CA 1
ATOM 1073 C C . ILE A 1 139 ? 4.776 6.420 -12.517 1.00 85.38 139 ILE A C 1
ATOM 1075 O O . ILE A 1 139 ? 5.963 6.176 -12.339 1.00 85.38 139 ILE A O 1
ATOM 1079 N N . ALA A 1 140 ? 4.032 7.046 -11.602 1.00 85.56 140 ALA A N 1
ATOM 1080 C CA . ALA A 1 140 ? 4.573 7.505 -10.327 1.00 85.56 140 ALA A CA 1
ATOM 1081 C C . ALA A 1 140 ? 5.108 6.340 -9.477 1.00 85.56 140 ALA A C 1
ATOM 1083 O O . ALA A 1 140 ? 6.199 6.440 -8.927 1.00 85.56 140 ALA A O 1
ATOM 1084 N N . VAL A 1 141 ? 4.383 5.219 -9.412 1.00 84.81 141 VAL A N 1
ATOM 1085 C CA . VAL A 1 141 ? 4.818 4.015 -8.686 1.00 84.81 141 VAL A CA 1
ATOM 1086 C C . VAL A 1 141 ? 6.074 3.419 -9.314 1.00 84.81 141 VAL A C 1
ATOM 1088 O O . VAL A 1 141 ? 7.038 3.164 -8.601 1.00 84.81 141 VAL A O 1
ATOM 1091 N N . VAL A 1 142 ? 6.095 3.239 -10.637 1.00 83.19 142 VAL A N 1
ATOM 1092 C CA . VAL A 1 142 ? 7.267 2.740 -11.375 1.00 83.19 142 VAL A CA 1
ATOM 1093 C C . VAL A 1 142 ? 8.473 3.647 -11.137 1.00 83.19 142 VAL A C 1
ATOM 1095 O O . VAL A 1 142 ? 9.559 3.152 -10.857 1.00 83.19 142 VAL A O 1
ATOM 1098 N N . PHE A 1 143 ? 8.278 4.965 -11.182 1.00 84.75 143 PHE A N 1
ATOM 1099 C CA . PHE A 1 143 ? 9.330 5.943 -10.928 1.00 84.75 143 PHE A CA 1
ATOM 1100 C C . PHE A 1 143 ? 9.879 5.848 -9.500 1.00 84.75 143 PHE A C 1
ATOM 1102 O O . PHE A 1 143 ? 11.090 5.795 -9.312 1.00 84.75 143 PHE A O 1
ATOM 1109 N N . VAL A 1 144 ? 9.010 5.761 -8.489 1.00 84.50 144 VAL A N 1
ATOM 1110 C CA . VAL A 1 144 ? 9.429 5.601 -7.087 1.00 84.50 144 VAL A CA 1
ATOM 1111 C C . VAL A 1 144 ? 10.156 4.274 -6.869 1.00 84.50 144 VAL A C 1
ATOM 1113 O O . VAL A 1 144 ? 11.190 4.258 -6.210 1.00 84.50 144 VAL A O 1
ATOM 1116 N N . LEU A 1 145 ? 9.662 3.171 -7.440 1.00 81.06 145 LEU A N 1
ATOM 1117 C CA . LEU A 1 145 ? 10.332 1.869 -7.365 1.00 81.06 145 LEU A CA 1
ATOM 1118 C C . LEU A 1 145 ? 11.709 1.907 -8.024 1.00 81.06 145 LEU A C 1
ATOM 1120 O O . LEU A 1 145 ? 12.663 1.369 -7.473 1.00 81.06 145 LEU A O 1
ATOM 1124 N N . PHE A 1 146 ? 11.822 2.580 -9.168 1.00 80.69 146 PHE A N 1
ATOM 1125 C CA . PHE A 1 146 ? 13.091 2.762 -9.855 1.00 80.69 146 PHE A CA 1
ATOM 1126 C C . PHE A 1 146 ? 14.076 3.590 -9.022 1.00 80.69 146 PHE A C 1
ATOM 1128 O O . PHE A 1 146 ? 15.234 3.203 -8.884 1.00 80.69 146 PHE A O 1
ATOM 1135 N N . LEU A 1 147 ? 13.617 4.684 -8.404 1.00 83.38 147 LEU A N 1
ATOM 1136 C CA . LEU A 1 147 ? 14.437 5.475 -7.486 1.00 83.38 147 LEU A CA 1
ATOM 1137 C C . LEU A 1 147 ? 14.899 4.645 -6.288 1.00 83.38 147 LEU A C 1
ATOM 1139 O O . LEU A 1 147 ? 16.085 4.655 -5.977 1.00 83.38 147 LEU A O 1
ATOM 1143 N N . LEU A 1 148 ? 13.988 3.898 -5.659 1.00 82.81 148 LEU A N 1
ATOM 1144 C CA . LEU A 1 148 ? 14.302 3.029 -4.526 1.00 82.81 148 LEU A CA 1
ATOM 1145 C C . LEU A 1 148 ? 15.309 1.946 -4.904 1.00 82.81 148 LEU A C 1
ATOM 1147 O O . LEU A 1 148 ? 16.227 1.675 -4.136 1.00 82.81 148 LEU A O 1
ATOM 1151 N N . TRP A 1 149 ? 15.155 1.324 -6.072 1.00 79.75 149 TRP A N 1
ATOM 1152 C CA . TRP A 1 149 ? 16.114 0.347 -6.572 1.00 79.75 149 TRP A CA 1
ATOM 1153 C C . TRP A 1 149 ? 17.482 0.997 -6.789 1.00 79.75 149 TRP A C 1
ATOM 1155 O O . TRP A 1 149 ? 18.476 0.531 -6.234 1.00 79.75 149 TRP A O 1
ATOM 1165 N N . ASN A 1 150 ? 17.525 2.135 -7.484 1.00 80.75 150 ASN A N 1
ATOM 1166 C CA . ASN A 1 150 ? 18.758 2.872 -7.735 1.00 80.75 150 ASN A CA 1
ATOM 1167 C C . ASN A 1 150 ? 19.482 3.283 -6.440 1.00 80.75 150 ASN A C 1
ATOM 1169 O O . ASN A 1 150 ? 20.703 3.182 -6.370 1.00 80.75 150 ASN A O 1
ATOM 1173 N N . THR A 1 151 ? 18.750 3.705 -5.402 1.00 79.44 151 THR A N 1
ATOM 1174 C CA . THR A 1 151 ? 19.344 4.085 -4.110 1.00 79.44 151 THR A CA 1
ATOM 1175 C C . THR A 1 151 ? 19.760 2.889 -3.261 1.00 79.44 151 THR A C 1
ATOM 1177 O O . THR A 1 151 ? 20.748 2.981 -2.545 1.00 79.44 151 THR A O 1
ATOM 1180 N N . ASN A 1 152 ? 19.023 1.775 -3.313 1.00 77.44 152 ASN A N 1
ATOM 1181 C CA . ASN A 1 152 ? 19.294 0.606 -2.467 1.00 77.44 152 ASN A CA 1
ATOM 1182 C C . ASN A 1 152 ? 20.315 -0.367 -3.070 1.00 77.44 152 ASN A C 1
ATOM 11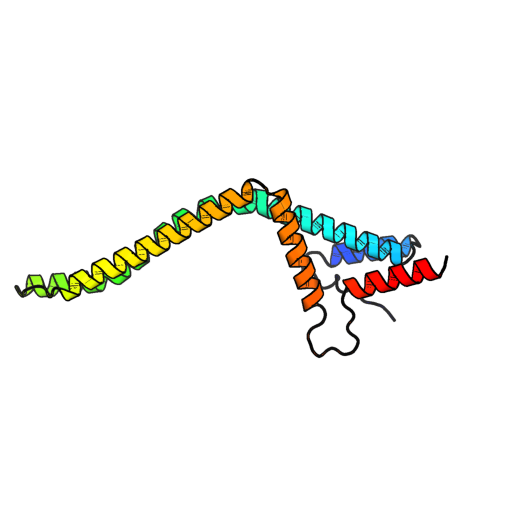84 O O . ASN A 1 152 ? 20.823 -1.214 -2.343 1.00 77.44 152 ASN A O 1
ATOM 1188 N N . THR A 1 153 ? 20.630 -0.261 -4.366 1.00 72.94 153 THR A N 1
ATOM 1189 C CA . THR A 1 153 ? 21.616 -1.148 -5.015 1.00 72.94 153 THR A CA 1
ATOM 1190 C C . THR A 1 153 ? 23.023 -0.948 -4.441 1.00 72.94 153 THR A C 1
ATOM 1192 O O . THR A 1 153 ? 23.775 -1.906 -4.310 1.00 72.94 153 THR A O 1
ATOM 1195 N N . CYS A 1 154 ? 23.362 0.276 -4.027 1.00 71.81 154 CYS A N 1
ATOM 1196 C CA . CYS A 1 154 ? 24.616 0.568 -3.340 1.00 71.81 154 CYS A CA 1
ATOM 1197 C C . CYS A 1 154 ? 24.336 0.975 -1.895 1.00 71.81 154 CYS A C 1
ATOM 1199 O O . CYS A 1 154 ? 24.129 2.150 -1.593 1.00 71.81 154 CYS A O 1
ATOM 1201 N N . ALA A 1 155 ? 24.316 -0.010 -0.996 1.00 68.31 155 ALA A N 1
ATOM 1202 C CA . ALA A 1 155 ? 24.239 0.254 0.434 1.00 68.31 155 ALA A CA 1
ATOM 1203 C C . ALA A 1 155 ? 25.461 1.079 0.897 1.00 68.31 155 ALA A C 1
ATOM 1205 O O . ALA A 1 155 ? 26.570 0.882 0.384 1.00 68.31 155 ALA A O 1
ATOM 1206 N N . PRO A 1 156 ? 25.294 2.000 1.865 1.00 60.38 156 PRO A N 1
ATOM 1207 C CA . PRO A 1 156 ? 26.405 2.793 2.377 1.00 60.38 156 PRO A CA 1
ATOM 1208 C C . PRO A 1 156 ? 27.480 1.870 2.970 1.00 60.38 156 PRO A C 1
ATOM 1210 O O . PRO A 1 156 ? 27.205 1.121 3.905 1.00 60.38 156 PRO A O 1
ATOM 1213 N N . GLY A 1 157 ? 28.696 1.924 2.414 1.00 61.78 157 GLY A N 1
ATOM 1214 C CA . GLY A 1 157 ? 29.850 1.134 2.865 1.00 61.78 157 GLY A CA 1
ATOM 1215 C C . GLY A 1 157 ? 30.430 0.145 1.846 1.00 61.78 157 GLY A C 1
ATOM 1216 O O . GLY A 1 157 ? 31.443 -0.480 2.147 1.00 61.78 157 GLY A O 1
ATOM 1217 N N . LEU A 1 158 ? 29.840 -0.000 0.652 1.00 67.19 158 LEU A N 1
ATOM 1218 C CA . LEU A 1 158 ? 30.464 -0.741 -0.452 1.00 67.19 158 LEU A CA 1
ATOM 1219 C C . LEU A 1 158 ? 31.316 0.190 -1.324 1.00 67.19 158 LEU A C 1
ATOM 1221 O O . LEU A 1 158 ? 30.807 0.856 -2.229 1.00 67.19 158 LEU A O 1
ATOM 1225 N N . ASP A 1 159 ? 32.623 0.207 -1.067 1.00 64.69 159 ASP A N 1
ATOM 1226 C CA . ASP A 1 159 ? 33.587 0.903 -1.919 1.00 64.69 159 ASP A CA 1
ATOM 1227 C C . ASP A 1 159 ? 33.593 0.297 -3.333 1.00 64.69 159 ASP A C 1
ATOM 1229 O O . ASP A 1 159 ? 33.710 -0.916 -3.513 1.00 64.69 159 ASP A O 1
ATOM 1233 N N . GLY A 1 160 ? 33.450 1.150 -4.352 1.00 69.44 160 GLY A N 1
ATOM 1234 C CA . GLY A 1 160 ? 33.424 0.742 -5.762 1.00 69.44 160 GLY A CA 1
ATOM 1235 C C . GLY A 1 160 ? 32.058 0.293 -6.296 1.00 69.44 160 GLY A C 1
ATOM 1236 O O . GLY A 1 160 ? 31.979 -0.131 -7.448 1.00 69.44 160 GLY A O 1
ATOM 1237 N N . CYS A 1 161 ? 30.981 0.401 -5.510 1.00 74.38 161 CYS A N 1
ATOM 1238 C CA . CYS A 1 161 ? 29.631 0.146 -6.011 1.00 74.38 161 CYS A CA 1
ATOM 1239 C C . CYS A 1 161 ? 29.155 1.285 -6.925 1.00 74.38 161 CYS A C 1
ATOM 1241 O O . CYS A 1 161 ? 29.149 2.455 -6.541 1.00 74.38 161 CYS A O 1
ATOM 1243 N N . VAL A 1 162 ? 28.735 0.930 -8.138 1.00 73.56 162 VAL A N 1
ATOM 1244 C CA . VAL A 1 162 ? 28.195 1.852 -9.142 1.00 73.56 162 VAL A CA 1
ATOM 1245 C C . VAL A 1 162 ? 26.697 1.593 -9.235 1.00 73.56 162 VAL A C 1
ATOM 1247 O O . VAL A 1 162 ? 26.275 0.450 -9.410 1.00 73.56 162 VAL A O 1
ATOM 1250 N N . THR A 1 163 ? 25.880 2.634 -9.076 1.00 76.69 163 THR A N 1
ATOM 1251 C CA . THR A 1 163 ? 24.433 2.472 -9.208 1.00 76.69 163 THR A CA 1
ATOM 1252 C C . THR A 1 163 ? 24.075 2.150 -10.662 1.00 76.69 163 THR A C 1
ATOM 1254 O O . THR A 1 163 ? 24.770 2.588 -11.583 1.00 76.69 163 THR A O 1
ATOM 1257 N N . PRO A 1 164 ? 22.974 1.424 -10.912 1.00 72.38 164 PRO A N 1
ATOM 1258 C CA . PRO A 1 164 ? 22.580 1.069 -12.274 1.00 72.38 164 PRO A CA 1
ATOM 1259 C C . PRO A 1 164 ? 22.468 2.289 -13.199 1.00 72.38 164 PRO A C 1
ATOM 1261 O O . PRO A 1 164 ? 22.917 2.250 -14.342 1.00 72.38 164 PRO A O 1
ATOM 1264 N N . VAL A 1 165 ? 21.950 3.413 -12.683 1.00 76.62 165 VAL A N 1
ATOM 1265 C CA . VAL A 1 165 ? 21.855 4.666 -13.445 1.00 76.62 165 VAL A CA 1
ATOM 1266 C C . VAL A 1 165 ? 23.233 5.214 -13.809 1.00 76.62 165 VAL A C 1
ATOM 1268 O O . VAL A 1 165 ? 23.424 5.612 -14.956 1.00 76.62 165 VAL A O 1
ATOM 1271 N N . SER A 1 166 ? 24.190 5.243 -12.874 1.00 75.19 166 SER A N 1
ATOM 1272 C CA . SER A 1 166 ? 25.513 5.801 -13.168 1.00 75.19 166 SER A CA 1
ATOM 1273 C C . SER A 1 166 ? 26.297 4.933 -14.150 1.00 75.19 166 SER A C 1
ATOM 1275 O O . SER A 1 166 ? 26.989 5.476 -15.014 1.00 75.19 166 SER A O 1
ATOM 1277 N N . GLN A 1 167 ? 26.116 3.610 -14.097 1.00 73.88 167 GLN A N 1
ATOM 1278 C CA . GLN A 1 167 ? 26.682 2.680 -15.072 1.00 73.88 167 GLN A CA 1
ATOM 1279 C C . GLN A 1 167 ? 26.155 2.969 -16.485 1.00 73.88 167 GLN A C 1
ATOM 1281 O O . GLN A 1 167 ? 26.949 3.192 -17.397 1.00 73.88 167 GLN A O 1
ATOM 1286 N N . TRP A 1 168 ? 24.835 3.087 -16.660 1.00 71.06 168 TRP A N 1
ATOM 1287 C CA . TRP A 1 168 ? 24.241 3.383 -17.968 1.00 71.06 168 TRP A CA 1
ATOM 1288 C C . TRP A 1 168 ? 24.642 4.751 -18.520 1.00 71.06 168 TRP A C 1
ATOM 1290 O O . TRP A 1 168 ? 24.919 4.871 -19.713 1.00 71.06 168 TRP A O 1
ATOM 1300 N N . THR A 1 169 ? 24.710 5.786 -17.674 1.00 76.25 169 THR A N 1
ATOM 1301 C CA . THR A 1 169 ? 25.162 7.113 -18.123 1.00 76.25 169 THR A CA 1
ATOM 1302 C C . THR A 1 169 ? 26.635 7.118 -18.520 1.00 76.25 169 THR A C 1
ATOM 1304 O O . THR A 1 169 ? 27.001 7.807 -19.469 1.00 76.25 169 THR A O 1
ATOM 1307 N N . SER A 1 170 ? 27.472 6.337 -17.828 1.00 76.12 170 SER A N 1
ATOM 1308 C CA . SER A 1 170 ? 28.896 6.212 -18.148 1.00 76.12 170 SER A CA 1
ATOM 1309 C C . SER A 1 170 ? 29.106 5.484 -19.475 1.00 76.12 170 SER A C 1
ATOM 1311 O O . SER A 1 170 ? 29.897 5.938 -20.299 1.00 76.12 170 SER A O 1
ATOM 1313 N N . ASP A 1 171 ? 28.383 4.386 -19.706 1.00 70.44 171 ASP A N 1
ATOM 1314 C CA . ASP A 1 171 ? 28.473 3.629 -20.957 1.00 70.44 171 ASP A CA 1
ATOM 1315 C C . ASP A 1 171 ? 28.006 4.474 -22.151 1.00 70.44 171 ASP A C 1
ATOM 1317 O O . ASP A 1 171 ? 28.691 4.537 -23.172 1.00 70.44 171 ASP A O 1
ATOM 1321 N N . ALA A 1 172 ? 26.874 5.175 -22.009 1.00 71.12 172 ALA A N 1
ATOM 1322 C CA . ALA A 1 172 ? 26.338 6.046 -23.054 1.00 71.12 172 ALA A CA 1
ATOM 1323 C C . ALA A 1 172 ? 27.287 7.210 -23.385 1.00 71.12 172 ALA A C 1
ATOM 1325 O O . ALA A 1 172 ? 27.485 7.526 -24.557 1.00 71.12 172 ALA A O 1
ATOM 1326 N N . GLY A 1 173 ? 27.905 7.819 -22.364 1.00 75.50 173 GLY A N 1
ATOM 1327 C CA . GLY A 1 173 ? 28.917 8.861 -22.551 1.00 75.50 173 GLY A CA 1
ATOM 1328 C C . GLY A 1 173 ? 30.142 8.345 -23.305 1.00 75.50 173 GLY A C 1
ATOM 1329 O O . GLY A 1 173 ? 30.559 8.949 -24.286 1.00 75.50 173 GLY A O 1
ATOM 1330 N N . SER A 1 174 ? 30.651 7.169 -22.927 1.00 74.69 174 SER A N 1
ATOM 1331 C CA . SER A 1 174 ? 31.828 6.581 -23.579 1.00 74.69 174 SER A CA 1
ATOM 1332 C C . SER A 1 174 ? 31.621 6.222 -25.055 1.00 74.69 174 SER A C 1
ATOM 1334 O O . SER A 1 174 ? 32.582 6.224 -25.818 1.00 74.69 174 SER A O 1
ATOM 1336 N N . TRP A 1 175 ? 30.385 5.927 -25.471 1.00 69.81 175 TRP A N 1
ATOM 1337 C CA . TRP A 1 175 ? 30.047 5.703 -26.879 1.00 69.81 175 TRP A CA 1
ATOM 1338 C C . TRP A 1 175 ? 29.983 7.013 -27.672 1.00 69.81 175 TRP A C 1
ATOM 1340 O O . TRP A 1 175 ? 30.467 7.063 -28.800 1.00 69.81 175 TRP A O 1
ATOM 1350 N N . LEU A 1 176 ? 29.423 8.075 -27.080 1.00 72.00 176 LEU A N 1
ATOM 1351 C CA . LEU A 1 176 ? 29.386 9.402 -27.706 1.00 72.00 176 LEU A CA 1
ATOM 1352 C C . LEU A 1 176 ? 30.795 9.956 -27.948 1.00 72.00 176 LEU A C 1
ATOM 1354 O O . LEU A 1 176 ? 31.020 10.576 -28.978 1.00 72.00 176 LEU A O 1
ATOM 1358 N N . ASP A 1 177 ? 31.736 9.685 -27.042 1.00 74.56 177 ASP A N 1
ATOM 1359 C CA . ASP A 1 177 ? 33.131 10.127 -27.166 1.00 74.56 177 ASP A CA 1
ATOM 1360 C C . ASP A 1 177 ? 33.942 9.335 -28.218 1.00 74.56 177 ASP A C 1
ATOM 1362 O O . ASP A 1 177 ? 35.050 9.738 -28.573 1.00 74.56 177 ASP A O 1
ATOM 1366 N N . GLN A 1 178 ? 33.429 8.197 -28.707 1.00 64.19 178 GLN A N 1
ATOM 1367 C CA . GLN A 1 178 ? 34.074 7.367 -29.739 1.00 64.19 178 GLN A CA 1
ATOM 1368 C C . GLN A 1 178 ? 33.631 7.708 -31.176 1.00 64.19 178 GLN A C 1
ATOM 1370 O O . GLN A 1 178 ? 34.191 7.139 -32.118 1.00 64.19 178 GLN A O 1
ATOM 1375 N N . GLN A 1 179 ? 32.649 8.603 -31.351 1.00 56.03 179 GLN A N 1
ATOM 1376 C CA . GLN A 1 179 ? 32.201 9.122 -32.654 1.00 56.03 179 GLN A CA 1
ATOM 1377 C C . GLN A 1 179 ? 32.886 10.437 -33.022 1.00 56.03 179 GLN A C 1
ATOM 1379 O O . GLN A 1 179 ? 33.153 10.614 -34.233 1.00 56.03 179 GLN A O 1
#

Sequence (179 aa):
MTTTSPLVELPLLGWLVELLDRALLDAGVDAWLARTGEFLLIASLLYVATSLLVRRGFPLLQGVVRPVVDLLADFAMVLVLLPELAVTWTLTRLRLSLPSVIYLYGDAVYAANTAVKSSAAVLVQVLGWLQRKPRLFVIAVVFVLFLLWNTNTCAPGLDGCVTPVSQWTSDAGSWLDQQ

pLDDT: mean 77.45, std 11.77, range [34.59, 93.12]